Protein AF-A0A821NIN2-F1 (afdb_monomer)

Structure (mmCIF, N/CA/C/O backbone):
data_AF-A0A821NIN2-F1
#
_entry.id   AF-A0A821NIN2-F1
#
loop_
_atom_site.group_PDB
_atom_site.id
_atom_site.type_symbol
_atom_site.label_atom_id
_atom_site.label_alt_id
_atom_site.label_comp_id
_atom_site.label_asym_id
_atom_site.label_entity_id
_atom_site.label_seq_id
_atom_site.pdbx_PDB_ins_code
_atom_site.Cartn_x
_atom_site.Cartn_y
_atom_site.Cartn_z
_atom_site.occupancy
_atom_site.B_iso_or_equiv
_atom_site.auth_seq_id
_atom_site.auth_comp_id
_atom_site.auth_asym_id
_atom_site.auth_atom_id
_atom_site.pdbx_PDB_model_num
ATOM 1 N N . ILE A 1 1 ? 1.431 -6.281 -9.092 1.00 75.31 1 ILE A N 1
ATOM 2 C CA . ILE A 1 1 ? 0.080 -6.649 -8.586 1.00 75.31 1 ILE A CA 1
ATOM 3 C C . ILE A 1 1 ? 0.160 -7.519 -7.334 1.00 75.31 1 ILE A C 1
ATOM 5 O O . ILE A 1 1 ? -0.302 -7.066 -6.298 1.00 75.31 1 ILE A O 1
ATOM 9 N N . VAL A 1 2 ? 0.787 -8.706 -7.377 1.00 82.25 2 VAL A N 1
ATOM 10 C CA . VAL A 1 2 ? 0.883 -9.618 -6.209 1.00 82.25 2 VAL A CA 1
ATOM 11 C C . VAL A 1 2 ? 1.369 -8.911 -4.939 1.00 82.25 2 VAL A C 1
ATOM 13 O O . VAL A 1 2 ? 0.741 -9.014 -3.891 1.00 82.25 2 VAL A O 1
ATOM 16 N N . GLU A 1 3 ? 2.439 -8.124 -5.030 1.00 85.56 3 GLU A N 1
ATOM 17 C CA . GLU A 1 3 ? 2.946 -7.380 -3.874 1.00 85.56 3 GLU A CA 1
ATOM 18 C C . GLU A 1 3 ? 1.988 -6.297 -3.354 1.00 85.56 3 GLU A C 1
ATOM 20 O O . GLU A 1 3 ? 1.962 -6.064 -2.152 1.00 85.56 3 GLU A O 1
ATOM 25 N N . HIS A 1 4 ? 1.187 -5.657 -4.217 1.00 84.81 4 HIS A N 1
ATOM 26 C CA . HIS A 1 4 ? 0.149 -4.714 -3.776 1.00 84.81 4 HIS A CA 1
ATOM 27 C C . HIS A 1 4 ? -0.956 -5.435 -3.005 1.00 84.81 4 HIS A C 1
ATOM 29 O O . HIS A 1 4 ? -1.351 -4.963 -1.946 1.00 84.81 4 HIS A O 1
ATOM 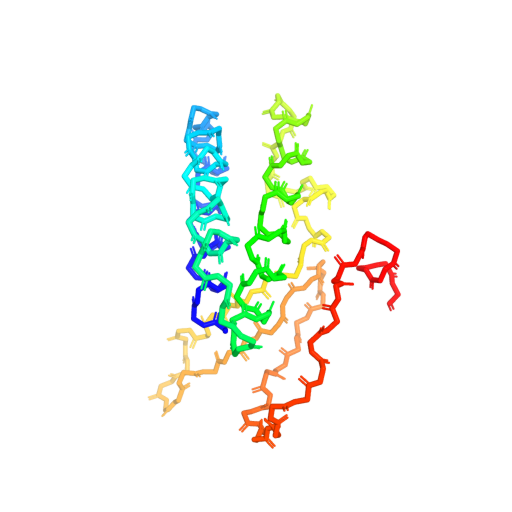35 N N . ILE A 1 5 ? -1.404 -6.597 -3.494 1.00 85.19 5 ILE A N 1
ATOM 36 C CA . ILE A 1 5 ? -2.390 -7.430 -2.791 1.00 85.19 5 ILE A CA 1
ATOM 37 C C . ILE A 1 5 ? -1.860 -7.796 -1.402 1.00 85.19 5 ILE A C 1
ATOM 39 O O . ILE A 1 5 ? -2.524 -7.557 -0.396 1.00 85.19 5 ILE A O 1
ATOM 43 N N . LEU A 1 6 ? -0.638 -8.334 -1.332 1.00 88.50 6 LEU A N 1
ATOM 44 C CA . LEU A 1 6 ? -0.021 -8.718 -0.061 1.00 88.50 6 LEU A CA 1
ATOM 45 C C . LEU A 1 6 ? 0.133 -7.519 0.879 1.00 88.50 6 LEU A C 1
ATOM 47 O O . LEU A 1 6 ? -0.168 -7.635 2.065 1.00 88.50 6 LEU A O 1
ATOM 51 N N . PHE A 1 7 ? 0.564 -6.371 0.356 1.00 90.62 7 PHE A N 1
ATOM 52 C CA . PHE A 1 7 ? 0.701 -5.135 1.117 1.00 90.62 7 PHE A CA 1
ATOM 53 C C . PHE A 1 7 ? -0.634 -4.693 1.733 1.00 90.62 7 PHE A C 1
ATOM 55 O O . PHE A 1 7 ? -0.702 -4.493 2.948 1.00 90.62 7 PHE A O 1
ATOM 62 N N . SER A 1 8 ? -1.703 -4.619 0.932 1.00 88.62 8 SER A N 1
ATOM 63 C CA . SER A 1 8 ? -3.045 -4.251 1.398 1.00 88.62 8 SER A CA 1
ATOM 64 C C . SER A 1 8 ? -3.582 -5.245 2.433 1.00 88.62 8 SER A C 1
ATOM 66 O O . SER A 1 8 ? -3.999 -4.828 3.510 1.00 88.62 8 SER A O 1
ATOM 68 N N . LEU A 1 9 ? -3.502 -6.554 2.171 1.00 88.44 9 LEU A N 1
ATOM 69 C CA . LEU A 1 9 ? -3.997 -7.586 3.094 1.00 88.44 9 LEU A CA 1
ATOM 70 C C . LEU A 1 9 ? -3.256 -7.579 4.437 1.00 88.44 9 LEU A C 1
ATOM 72 O O . LEU A 1 9 ? -3.864 -7.735 5.500 1.00 88.44 9 LEU A O 1
ATOM 76 N N . ILE A 1 10 ? -1.931 -7.404 4.404 1.00 90.88 10 ILE A N 1
ATOM 77 C CA . ILE A 1 10 ? -1.123 -7.304 5.619 1.00 90.88 10 ILE A CA 1
ATOM 78 C C . ILE A 1 10 ? -1.531 -6.060 6.402 1.00 90.88 10 ILE A C 1
ATOM 80 O O . ILE A 1 10 ? -1.760 -6.177 7.603 1.00 90.88 10 ILE A O 1
ATOM 84 N N . LEU A 1 11 ? -1.656 -4.896 5.760 1.00 90.81 11 LEU A N 1
ATOM 85 C CA . LEU A 1 11 ? -2.051 -3.672 6.456 1.00 90.81 11 LEU A CA 1
ATOM 86 C C . LEU A 1 11 ? -3.444 -3.769 7.062 1.00 90.81 11 LEU A C 1
ATOM 88 O O . LEU A 1 11 ? -3.603 -3.465 8.240 1.00 90.81 11 LEU A O 1
ATOM 92 N N . GLU A 1 12 ? -4.423 -4.269 6.312 1.00 90.19 12 GLU A N 1
ATOM 93 C CA . GLU A 1 12 ? -5.791 -4.445 6.798 1.00 90.19 12 GLU A CA 1
ATOM 94 C C . GLU A 1 12 ? -5.819 -5.298 8.074 1.00 90.19 12 GLU A C 1
ATOM 96 O O . GLU A 1 12 ? -6.438 -4.937 9.078 1.00 90.19 12 GLU A O 1
ATOM 101 N N . LYS A 1 13 ? -5.072 -6.410 8.076 1.00 91.25 13 LYS A N 1
ATOM 102 C CA . LYS A 1 13 ? -4.940 -7.292 9.242 1.00 91.25 13 LYS A CA 1
ATOM 103 C C . LYS 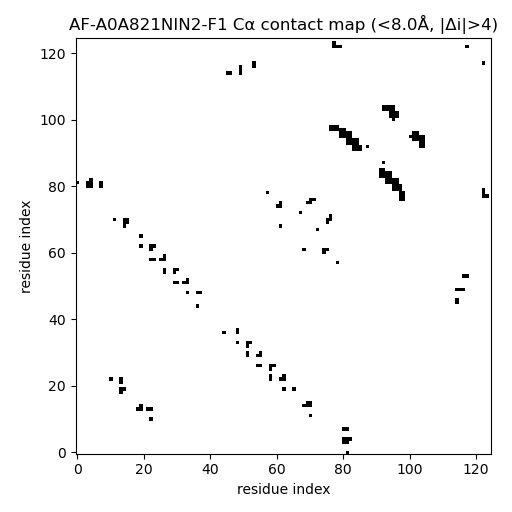A 1 13 ? -4.343 -6.574 10.453 1.00 91.25 13 LYS A C 1
ATOM 105 O O . LYS A 1 13 ? -4.705 -6.899 11.581 1.00 91.25 13 LYS A O 1
ATOM 110 N N . GLN A 1 14 ? -3.416 -5.645 10.247 1.00 90.38 14 GLN A N 1
ATOM 111 C CA . GLN A 1 14 ? -2.718 -4.945 11.330 1.00 90.38 14 GLN A CA 1
ATOM 112 C C . GLN A 1 14 ? -3.533 -3.762 11.852 1.00 90.38 14 GLN A C 1
ATOM 114 O O . GLN A 1 14 ? -3.568 -3.549 13.059 1.00 90.38 14 GLN A O 1
ATOM 119 N N . ILE A 1 15 ? -4.277 -3.077 10.979 1.00 89.81 15 ILE A N 1
ATOM 120 C CA . ILE A 1 15 ? -5.272 -2.072 11.370 1.00 89.81 15 ILE A CA 1
ATOM 121 C C . ILE A 1 15 ? -6.355 -2.729 12.237 1.00 89.81 15 ILE A C 1
ATOM 123 O O . ILE A 1 15 ? -6.637 -2.242 13.328 1.00 89.81 15 ILE A O 1
ATOM 127 N N . LYS A 1 16 ? -6.877 -3.902 11.836 1.00 88.88 16 LYS A N 1
ATOM 128 C CA . LYS A 1 16 ? -7.826 -4.695 12.650 1.00 88.88 16 LYS A CA 1
ATOM 129 C C . LYS A 1 16 ? -7.279 -5.054 14.034 1.00 88.88 16 LYS A C 1
ATOM 131 O O . LYS A 1 16 ? -8.031 -5.096 15.000 1.00 88.88 16 LYS A O 1
ATOM 136 N N . LYS A 1 17 ? -5.977 -5.336 14.124 1.00 88.44 17 LYS A N 1
ATOM 137 C CA . LYS A 1 17 ? -5.283 -5.682 15.374 1.00 88.44 17 LYS A CA 1
ATOM 138 C C . LYS A 1 17 ? -4.806 -4.468 16.176 1.00 88.44 17 LYS A C 1
ATOM 140 O O . LYS A 1 17 ? -4.260 -4.662 17.257 1.00 88.44 17 LYS A O 1
ATOM 145 N N . GLN A 1 18 ? -4.969 -3.253 15.646 1.00 82.75 18 GLN A N 1
ATOM 146 C CA . GLN A 1 18 ? -4.464 -2.006 16.231 1.00 82.75 18 GLN A CA 1
ATOM 147 C C . GLN A 1 18 ? -2.953 -2.047 16.552 1.00 82.75 18 GLN A C 1
ATOM 149 O O . GLN A 1 18 ? -2.462 -1.406 17.483 1.00 82.75 18 GLN A O 1
ATOM 154 N N . THR A 1 19 ? -2.175 -2.807 15.776 1.00 82.00 19 THR A N 1
ATOM 155 C CA . THR A 1 19 ? -0.741 -3.035 16.009 1.00 82.00 19 THR A CA 1
ATOM 156 C C . THR A 1 19 ? 0.120 -1.933 15.389 1.00 82.00 19 THR A C 1
ATOM 158 O O . THR A 1 19 ? 0.740 -2.094 14.337 1.00 82.00 19 THR A O 1
ATOM 161 N N . LYS A 1 20 ? 0.222 -0.807 16.101 1.00 80.56 20 LYS A N 1
ATOM 162 C CA . LYS A 1 20 ? 0.961 0.407 15.694 1.00 80.56 20 LYS A CA 1
ATOM 163 C C . LYS A 1 20 ? 2.448 0.172 15.400 1.00 80.56 20 LYS A C 1
ATOM 165 O O . LYS A 1 20 ? 2.996 0.680 14.422 1.00 80.56 20 LYS A O 1
ATOM 170 N N . LEU A 1 21 ? 3.110 -0.651 16.217 1.00 88.19 21 LEU A N 1
ATOM 171 C CA . LEU A 1 21 ? 4.533 -0.979 16.052 1.00 88.19 21 LEU A CA 1
ATOM 172 C C . LEU A 1 21 ? 4.814 -1.671 14.707 1.00 88.19 21 LEU A C 1
ATOM 174 O O . LEU A 1 21 ? 5.877 -1.487 14.117 1.00 88.19 21 LEU A O 1
ATOM 178 N N . PHE A 1 22 ? 3.849 -2.439 14.194 1.00 90.00 22 PHE A N 1
ATOM 179 C CA . PHE A 1 22 ? 4.015 -3.151 12.935 1.00 90.00 22 PHE A CA 1
ATOM 180 C C . PHE A 1 22 ? 4.096 -2.194 11.743 1.00 90.00 22 PHE A C 1
ATOM 182 O O . PHE A 1 22 ? 4.984 -2.357 10.910 1.00 90.00 22 PHE A O 1
ATOM 189 N N . ILE A 1 23 ? 3.208 -1.194 11.667 1.00 89.06 23 ILE A N 1
ATOM 190 C CA . ILE A 1 23 ? 3.162 -0.236 10.547 1.00 89.06 23 ILE A CA 1
ATOM 191 C C . ILE A 1 23 ? 4.489 0.532 10.459 1.00 89.06 23 ILE A C 1
ATOM 193 O O . ILE A 1 23 ? 5.076 0.632 9.381 1.00 89.06 23 ILE A O 1
ATOM 197 N N . ARG A 1 24 ? 5.030 0.971 11.606 1.00 92.12 24 ARG A N 1
ATOM 198 C CA . ARG A 1 24 ? 6.354 1.612 11.684 1.00 92.12 24 ARG A CA 1
ATOM 199 C C . ARG A 1 24 ? 7.478 0.683 11.226 1.00 92.12 24 ARG A C 1
ATOM 201 O O . ARG A 1 24 ? 8.263 1.059 10.361 1.00 92.12 24 ARG A O 1
ATOM 208 N N . ASN A 1 25 ? 7.528 -0.546 11.739 1.00 93.50 25 ASN A N 1
ATOM 209 C CA . ASN A 1 25 ? 8.545 -1.525 11.339 1.00 93.50 25 ASN A CA 1
ATOM 210 C C . ASN A 1 25 ? 8.466 -1.869 9.846 1.00 93.50 25 ASN A C 1
ATOM 212 O O . ASN A 1 25 ? 9.487 -2.088 9.198 1.00 93.50 25 ASN A O 1
ATOM 216 N N . MET A 1 26 ? 7.256 -1.919 9.289 1.00 93.56 26 MET A N 1
ATOM 217 C CA . MET A 1 26 ? 7.048 -2.138 7.863 1.00 93.56 26 MET A CA 1
ATOM 218 C C . MET A 1 26 ? 7.582 -0.964 7.040 1.00 93.56 26 MET A C 1
ATOM 220 O O . MET A 1 26 ? 8.238 -1.202 6.029 1.00 93.56 26 MET A O 1
ATOM 224 N N . LYS A 1 27 ? 7.380 0.280 7.497 1.00 94.81 27 LYS A N 1
ATOM 225 C CA . LYS A 1 27 ? 7.931 1.475 6.844 1.00 94.81 27 LYS A CA 1
ATOM 226 C C . LYS A 1 27 ? 9.454 1.416 6.787 1.00 94.81 27 LYS A C 1
ATOM 228 O O . LYS A 1 27 ? 10.004 1.523 5.695 1.00 94.81 27 LYS A O 1
ATOM 233 N N . PHE A 1 28 ? 10.109 1.133 7.914 1.00 94.88 28 PHE A N 1
ATOM 234 C CA . PHE A 1 28 ? 11.567 0.976 7.963 1.00 94.88 28 PHE A CA 1
ATOM 235 C C . PHE A 1 28 ? 12.072 -0.087 6.977 1.00 94.88 28 PHE A C 1
ATOM 237 O O . PHE A 1 28 ? 12.985 0.172 6.199 1.00 94.88 28 PHE A O 1
ATOM 244 N N . LYS A 1 29 ? 11.424 -1.259 6.918 1.00 95.12 29 LYS A N 1
ATOM 245 C CA . LYS A 1 29 ? 11.797 -2.309 5.951 1.00 95.12 29 LYS A CA 1
ATOM 246 C C . LYS A 1 29 ? 11.672 -1.855 4.495 1.00 95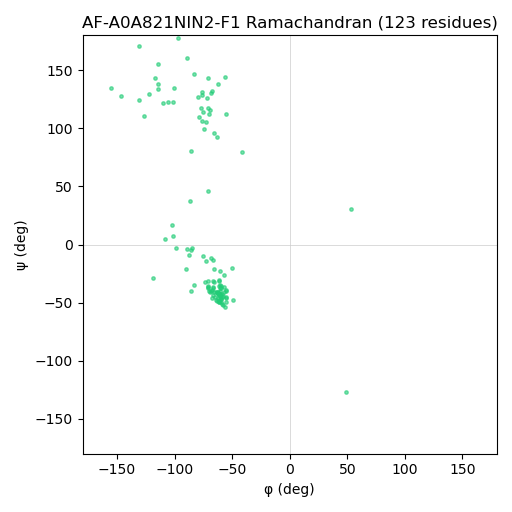.12 29 LYS A C 1
ATOM 248 O O . LYS A 1 29 ? 12.484 -2.253 3.664 1.00 95.12 29 LYS A O 1
ATOM 253 N N . ILE A 1 30 ? 10.653 -1.063 4.164 1.00 93.88 30 ILE A N 1
ATOM 254 C CA . ILE A 1 30 ? 10.478 -0.534 2.806 1.00 93.88 30 ILE A CA 1
ATOM 255 C C . ILE A 1 30 ? 11.536 0.525 2.485 1.00 93.88 30 ILE A C 1
ATOM 257 O O . ILE A 1 30 ? 12.040 0.553 1.363 1.00 93.88 30 ILE A O 1
ATOM 261 N N . GLU A 1 31 ? 11.917 1.354 3.453 1.00 93.56 31 GLU A N 1
ATOM 262 C CA . GLU A 1 31 ? 13.007 2.324 3.303 1.00 93.56 31 GLU A CA 1
ATOM 263 C C . GLU A 1 31 ? 14.360 1.630 3.077 1.00 93.56 31 GLU A C 1
ATOM 265 O O . GLU A 1 31 ? 15.105 2.024 2.179 1.00 93.56 31 GLU A O 1
ATOM 270 N N . ASP A 1 32 ? 14.641 0.534 3.786 1.00 93.75 32 ASP A N 1
ATOM 271 C CA . ASP A 1 32 ? 15.831 -0.293 3.543 1.00 93.75 32 ASP A CA 1
ATOM 272 C C . ASP A 1 32 ? 15.834 -0.896 2.130 1.00 93.75 32 ASP A C 1
ATOM 274 O O . ASP A 1 32 ? 16.850 -0.858 1.429 1.00 93.75 32 ASP A O 1
ATOM 278 N N . GLN A 1 33 ? 14.684 -1.405 1.672 1.00 91.62 33 GLN A N 1
ATOM 279 C CA . GLN A 1 33 ? 14.529 -1.914 0.307 1.00 91.62 33 GLN A CA 1
ATOM 280 C C . GLN A 1 33 ? 14.738 -0.815 -0.741 1.00 91.62 33 GLN A C 1
ATOM 282 O O . GLN A 1 33 ? 15.422 -1.049 -1.736 1.00 91.62 33 GLN A O 1
ATOM 287 N N . LEU A 1 34 ? 14.198 0.389 -0.521 1.00 91.00 34 LEU A N 1
ATOM 288 C CA . LEU A 1 34 ? 14.429 1.546 -1.390 1.00 91.00 34 LEU A CA 1
ATOM 289 C C . LEU A 1 34 ? 15.912 1.893 -1.469 1.00 91.00 34 LEU A C 1
ATOM 291 O O . LEU A 1 34 ? 16.440 2.062 -2.565 1.00 91.00 34 LEU A O 1
ATOM 295 N N . ASN A 1 35 ? 16.597 1.951 -0.329 1.00 89.75 35 ASN A N 1
ATOM 296 C CA . ASN A 1 35 ? 18.026 2.243 -0.279 1.00 89.75 35 ASN A CA 1
ATOM 297 C C . ASN A 1 35 ? 18.847 1.197 -1.044 1.00 89.75 35 ASN A C 1
ATOM 299 O O . ASN A 1 35 ? 19.784 1.557 -1.759 1.00 89.75 35 ASN A O 1
ATOM 303 N N . ALA A 1 36 ? 18.485 -0.084 -0.943 1.00 89.12 36 ALA A N 1
ATOM 304 C CA . ALA A 1 36 ? 19.122 -1.152 -1.709 1.00 89.12 36 ALA A CA 1
ATOM 305 C C . ALA A 1 36 ? 18.875 -1.008 -3.224 1.00 89.12 36 ALA A C 1
ATOM 307 O O 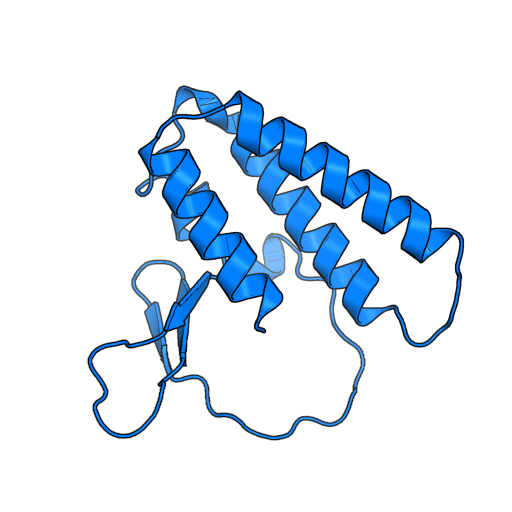. ALA A 1 36 ? 19.821 -1.093 -4.008 1.00 89.12 36 ALA A O 1
ATOM 308 N N . LEU A 1 37 ? 17.632 -0.728 -3.638 1.00 88.06 37 LEU A N 1
ATOM 309 C CA . LEU A 1 37 ? 17.271 -0.513 -5.047 1.00 88.06 37 LEU A CA 1
ATOM 310 C C . LEU A 1 37 ? 17.973 0.719 -5.642 1.00 88.06 37 LEU A C 1
ATOM 312 O O . LEU A 1 37 ? 18.471 0.669 -6.764 1.00 88.06 37 LEU A O 1
ATOM 316 N N . ILE A 1 38 ? 18.066 1.815 -4.882 1.00 84.06 38 ILE A N 1
ATOM 317 C CA . ILE A 1 38 ? 18.740 3.049 -5.308 1.00 84.06 38 ILE A CA 1
ATOM 318 C C . ILE A 1 38 ? 20.250 2.836 -5.438 1.00 84.06 38 ILE A C 1
ATOM 320 O O . ILE A 1 38 ? 20.850 3.365 -6.371 1.00 84.06 38 ILE A O 1
ATOM 324 N N . LYS A 1 39 ? 20.879 2.074 -4.532 1.00 83.81 39 LYS A N 1
ATOM 325 C CA . LYS A 1 39 ? 22.315 1.753 -4.612 1.00 83.81 39 LYS A CA 1
ATOM 326 C C . LYS A 1 39 ? 22.639 0.875 -5.821 1.00 83.81 39 LYS A C 1
ATOM 328 O O . LYS A 1 39 ? 23.646 1.103 -6.483 1.00 83.81 39 LYS A O 1
ATOM 333 N N . ASN A 1 40 ? 21.757 -0.060 -6.161 1.00 80.06 40 ASN A N 1
ATOM 334 C CA . ASN A 1 40 ? 21.940 -0.996 -7.268 1.00 80.06 40 ASN A CA 1
ATOM 335 C C . ASN A 1 40 ? 21.455 -0.446 -8.626 1.00 80.06 40 ASN A C 1
ATOM 337 O O . ASN A 1 40 ? 20.900 -1.224 -9.390 1.00 80.06 40 ASN A O 1
ATOM 341 N N . ARG A 1 41 ? 21.638 0.859 -8.934 1.00 62.03 41 ARG A N 1
ATOM 342 C CA . ARG A 1 41 ? 21.078 1.598 -10.105 1.00 62.03 41 ARG A CA 1
ATOM 343 C C . ARG A 1 41 ? 21.098 0.829 -11.445 1.00 62.03 41 ARG A C 1
ATOM 345 O O . ARG A 1 41 ? 21.903 1.111 -12.332 1.00 62.03 41 ARG A O 1
ATOM 352 N N . ILE A 1 42 ? 20.141 -0.070 -11.648 1.00 62.41 42 ILE A N 1
ATOM 353 C CA . ILE A 1 42 ? 19.883 -0.753 -12.914 1.00 62.41 42 ILE A CA 1
ATOM 354 C C . ILE A 1 42 ? 18.614 -0.130 -13.490 1.00 62.41 42 ILE A C 1
ATOM 356 O O . ILE A 1 42 ? 17.561 -0.144 -12.853 1.00 62.41 42 ILE A O 1
ATOM 360 N N . LYS A 1 43 ? 18.706 0.413 -14.713 1.00 56.97 43 LYS A N 1
ATOM 361 C CA . LYS A 1 43 ? 17.619 1.126 -15.422 1.00 56.97 43 LYS A CA 1
ATOM 362 C C . LYS A 1 43 ? 16.280 0.366 -15.472 1.00 56.97 43 LYS A C 1
ATOM 364 O O . LYS A 1 43 ? 15.244 0.985 -15.679 1.00 56.97 43 LYS A O 1
ATOM 369 N N . GLN A 1 44 ? 16.291 -0.951 -15.273 1.00 61.75 44 GLN A N 1
ATOM 370 C CA . GLN A 1 44 ? 15.113 -1.822 -15.324 1.00 61.75 44 GLN A CA 1
ATOM 371 C C . GLN A 1 44 ? 14.314 -1.902 -14.007 1.00 61.75 44 GLN A C 1
ATOM 373 O O . GLN A 1 44 ? 13.269 -2.540 -13.982 1.00 61.75 44 GLN A O 1
ATOM 378 N N . GLN A 1 45 ? 14.751 -1.257 -12.916 1.00 76.56 45 GLN A N 1
ATOM 379 C CA . GLN A 1 45 ? 14.061 -1.331 -11.614 1.00 76.56 45 GLN A CA 1
ATOM 380 C C . GLN A 1 45 ? 13.199 -0.105 -11.273 1.00 76.56 45 GLN A C 1
ATOM 382 O O . GLN A 1 45 ? 12.662 -0.027 -10.168 1.00 76.56 45 GLN A O 1
ATOM 387 N N . ASN A 1 46 ? 13.010 0.836 -12.203 1.00 78.50 46 ASN A N 1
ATOM 388 C CA . ASN A 1 46 ? 12.239 2.060 -11.946 1.00 78.50 46 ASN A CA 1
ATOM 389 C C . ASN A 1 46 ? 10.818 1.767 -11.441 1.00 78.50 46 ASN A C 1
ATOM 391 O O . ASN A 1 46 ? 10.368 2.407 -10.495 1.00 78.50 46 ASN A O 1
ATOM 395 N N . CYS A 1 47 ? 10.142 0.756 -11.996 1.00 79.50 47 CYS A N 1
ATOM 396 C CA . CYS A 1 47 ? 8.797 0.373 -11.562 1.00 79.50 47 CYS A CA 1
ATOM 397 C C . CYS A 1 47 ? 8.781 -0.098 -10.098 1.00 79.50 47 CYS A C 1
ATOM 399 O O . CYS A 1 47 ? 7.895 0.283 -9.337 1.00 79.50 47 CYS A O 1
ATOM 401 N N . LEU A 1 48 ? 9.795 -0.867 -9.680 1.00 84.94 48 LEU A N 1
ATOM 402 C CA . LEU A 1 48 ? 9.942 -1.330 -8.296 1.00 84.94 48 LEU A CA 1
ATOM 403 C C . LEU A 1 48 ? 10.256 -0.172 -7.345 1.00 84.94 48 LEU A C 1
ATOM 405 O O . LEU A 1 48 ? 9.702 -0.115 -6.251 1.00 84.94 48 LEU A O 1
ATOM 409 N N . ILE A 1 49 ? 11.106 0.771 -7.760 1.00 86.75 49 ILE A N 1
ATOM 410 C CA . ILE A 1 49 ? 11.411 1.968 -6.965 1.00 86.75 49 ILE A CA 1
ATOM 411 C C . ILE A 1 49 ? 10.140 2.793 -6.754 1.00 86.75 49 ILE A C 1
ATOM 413 O O . ILE A 1 49 ? 9.816 3.126 -5.617 1.00 86.75 49 ILE A O 1
ATOM 417 N N . ILE A 1 50 ? 9.390 3.071 -7.824 1.00 86.00 50 ILE A N 1
ATOM 418 C CA . ILE A 1 50 ? 8.131 3.824 -7.755 1.00 86.00 50 ILE A CA 1
ATOM 419 C C . ILE A 1 50 ? 7.129 3.117 -6.840 1.00 86.00 50 ILE A C 1
ATOM 421 O O . ILE A 1 50 ? 6.540 3.747 -5.964 1.00 86.00 50 ILE A O 1
ATOM 425 N N . GLN A 1 51 ? 6.988 1.800 -6.977 1.00 87.31 51 GLN A N 1
ATOM 426 C CA . GLN A 1 51 ? 6.112 1.007 -6.122 1.00 87.31 51 GLN A CA 1
ATOM 427 C C . GLN A 1 51 ? 6.518 1.079 -4.641 1.00 87.31 51 GLN A C 1
ATOM 429 O O . GLN A 1 51 ? 5.670 1.193 -3.757 1.00 87.31 51 GLN A O 1
ATOM 434 N N . ARG A 1 52 ? 7.817 1.009 -4.339 1.00 91.56 52 ARG A N 1
ATOM 435 C CA . ARG A 1 52 ? 8.305 1.083 -2.958 1.00 91.56 52 ARG A CA 1
ATOM 436 C C . ARG A 1 52 ? 8.154 2.485 -2.366 1.00 91.56 52 ARG A C 1
ATOM 438 O O . ARG A 1 52 ? 7.805 2.595 -1.193 1.00 91.56 52 ARG A O 1
ATOM 445 N N . LEU A 1 53 ? 8.342 3.537 -3.167 1.00 90.12 53 LEU A N 1
ATOM 446 C CA . LEU A 1 53 ? 8.038 4.917 -2.769 1.00 90.12 53 LEU A CA 1
ATOM 447 C C . LEU A 1 53 ? 6.556 5.057 -2.413 1.00 90.12 53 LEU A C 1
ATOM 449 O O . LEU A 1 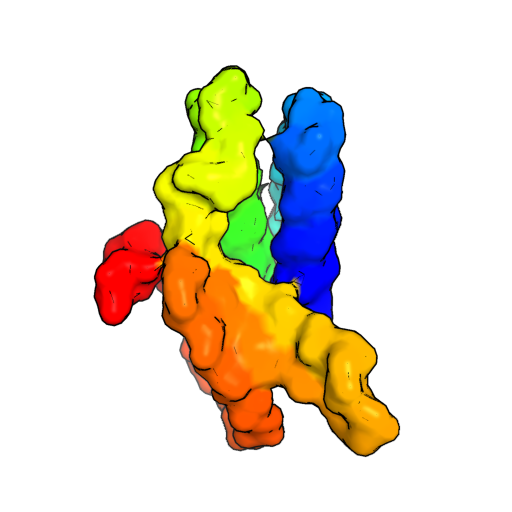53 ? 6.236 5.543 -1.332 1.00 90.12 53 LEU A O 1
ATOM 453 N N . TYR A 1 54 ? 5.673 4.531 -3.264 1.00 89.62 54 TYR A N 1
ATOM 454 C CA . TYR A 1 54 ? 4.233 4.529 -3.022 1.00 89.62 54 TYR A CA 1
ATOM 455 C C . TYR A 1 54 ? 3.869 3.867 -1.684 1.00 89.62 54 TYR A C 1
ATOM 457 O O . TYR A 1 54 ? 3.177 4.460 -0.857 1.00 89.62 54 TYR A O 1
ATOM 465 N N . PHE A 1 55 ? 4.395 2.669 -1.412 1.00 92.06 55 PHE A N 1
ATOM 466 C CA . PHE A 1 55 ? 4.143 1.983 -0.142 1.00 92.06 55 PHE A CA 1
ATOM 467 C C . PHE A 1 55 ? 4.665 2.758 1.074 1.00 92.06 55 PHE A C 1
ATOM 469 O O . PHE A 1 55 ?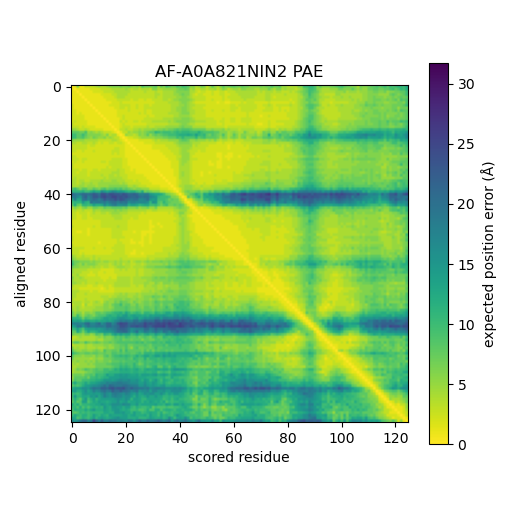 3.970 2.844 2.086 1.00 92.06 55 PHE A O 1
ATOM 476 N N . ARG A 1 56 ? 5.865 3.345 0.991 1.00 94.06 56 ARG A N 1
ATOM 477 C CA . ARG A 1 56 ? 6.421 4.192 2.059 1.00 94.06 56 ARG A CA 1
ATOM 478 C C . ARG A 1 56 ? 5.514 5.392 2.351 1.00 94.06 56 ARG A C 1
ATOM 480 O O . ARG A 1 56 ? 5.307 5.729 3.519 1.00 94.06 56 ARG A O 1
ATOM 487 N N . ASP A 1 57 ? 4.987 6.030 1.312 1.00 91.25 57 ASP A N 1
ATOM 488 C CA . ASP A 1 57 ? 4.163 7.232 1.443 1.00 91.25 57 ASP A CA 1
ATOM 489 C C . ASP A 1 57 ? 2.809 6.910 2.079 1.00 91.25 57 ASP A C 1
ATOM 491 O O . ASP A 1 57 ? 2.383 7.612 2.996 1.00 91.25 57 ASP A O 1
ATOM 495 N N . ILE A 1 58 ? 2.192 5.786 1.698 1.00 90.75 58 ILE A N 1
ATOM 496 C CA . ILE A 1 58 ? 1.007 5.254 2.385 1.00 90.75 58 ILE A CA 1
ATOM 497 C C . ILE A 1 58 ? 1.298 5.030 3.865 1.00 90.75 58 ILE A C 1
ATOM 499 O O . ILE A 1 58 ? 0.567 5.524 4.719 1.00 90.75 58 ILE A O 1
ATOM 503 N N . LEU A 1 59 ? 2.362 4.288 4.185 1.00 93.12 59 LEU A N 1
ATOM 504 C CA . LEU A 1 59 ? 2.690 3.974 5.575 1.00 93.12 59 LEU A CA 1
ATOM 505 C C . LEU A 1 59 ? 2.940 5.243 6.392 1.00 93.12 59 LEU A C 1
ATOM 507 O O . LEU A 1 59 ? 2.552 5.298 7.552 1.00 93.12 59 LEU A O 1
ATOM 511 N N . SER A 1 60 ? 3.543 6.268 5.789 1.00 92.75 60 SER A N 1
ATOM 512 C CA . SER A 1 60 ? 3.747 7.565 6.438 1.00 92.75 60 SER A CA 1
ATOM 513 C C . SER A 1 60 ? 2.419 8.244 6.773 1.00 92.75 60 SER A C 1
ATOM 515 O O . SER A 1 60 ? 2.218 8.585 7.935 1.00 92.75 60 SER A O 1
ATOM 517 N N . LYS A 1 61 ? 1.481 8.325 5.816 1.00 90.00 61 LYS A N 1
ATOM 518 C CA . LYS A 1 61 ? 0.126 8.858 6.059 1.00 90.00 61 LYS A CA 1
ATOM 519 C C . LYS A 1 61 ? -0.604 8.084 7.164 1.00 90.00 61 LYS A C 1
ATOM 521 O O . LYS A 1 61 ? -1.209 8.676 8.047 1.00 90.00 61 LYS A O 1
ATOM 526 N N . LEU A 1 62 ? -0.526 6.752 7.149 1.00 90.56 62 LEU A N 1
ATOM 527 C CA . LEU A 1 62 ? -1.187 5.913 8.157 1.00 90.56 62 LEU A CA 1
ATOM 528 C C . LEU A 1 62 ? -0.585 6.081 9.562 1.00 90.56 62 LEU A C 1
ATOM 530 O O . LEU A 1 62 ? -1.306 5.952 10.547 1.00 90.56 62 LEU A O 1
ATOM 534 N N . ILE A 1 63 ? 0.718 6.363 9.666 1.00 91.50 63 ILE A N 1
ATOM 535 C CA . ILE A 1 63 ? 1.383 6.642 10.948 1.00 91.50 63 ILE A CA 1
ATOM 536 C C . ILE A 1 63 ? 0.946 8.002 11.512 1.00 91.50 63 ILE A C 1
ATOM 538 O O . ILE A 1 63 ? 0.785 8.121 12.725 1.00 91.50 63 ILE A O 1
ATOM 542 N N . GLU A 1 64 ? 0.733 9.012 10.662 1.00 90.62 64 GLU A N 1
ATOM 543 C CA . GLU A 1 64 ? 0.280 10.347 11.093 1.00 90.62 64 GLU A CA 1
ATOM 544 C C . GLU A 1 64 ? -1.068 10.293 11.821 1.00 90.62 64 GLU A C 1
ATOM 546 O O . GLU A 1 64 ? -1.255 10.982 12.821 1.00 90.62 64 GLU A O 1
ATOM 551 N N . ILE A 1 65 ? -1.971 9.420 11.372 1.00 89.56 65 ILE A N 1
ATOM 552 C CA . ILE A 1 65 ? -3.303 9.236 11.960 1.00 89.56 65 ILE A CA 1
ATOM 553 C C . ILE A 1 65 ? -3.416 7.984 12.843 1.00 89.56 65 ILE A C 1
ATOM 555 O O . ILE A 1 65 ? -4.522 7.520 13.107 1.00 89.56 65 ILE A O 1
ATOM 559 N N . GLU A 1 66 ? -2.309 7.379 13.294 1.00 86.25 66 GLU A N 1
ATOM 560 C CA . GLU A 1 66 ? -2.349 6.009 13.843 1.00 86.25 66 GLU A CA 1
ATOM 561 C C . GLU A 1 66 ? -3.246 5.829 15.075 1.00 86.25 66 GLU A C 1
ATOM 563 O O . GLU A 1 66 ? -3.621 4.703 15.408 1.00 86.25 66 GLU A O 1
ATOM 568 N N . ASN A 1 67 ? -3.520 6.911 15.806 1.00 85.62 67 ASN A N 1
ATOM 569 C CA . ASN A 1 67 ? -4.372 6.875 16.990 1.00 85.62 67 ASN A CA 1
ATOM 570 C C . ASN A 1 67 ? -5.850 6.713 16.625 1.00 85.62 67 ASN A C 1
ATOM 572 O O . ASN A 1 67 ? -6.561 6.018 17.346 1.00 85.62 67 ASN A O 1
ATOM 576 N N . ASP A 1 68 ? -6.253 7.266 15.482 1.00 88.69 68 ASP A N 1
ATOM 577 C CA . ASP A 1 68 ? -7.627 7.269 14.973 1.00 88.69 68 ASP A CA 1
ATOM 578 C C . ASP A 1 68 ? -7.796 6.325 13.768 1.00 88.69 68 ASP A C 1
ATOM 580 O O . ASP A 1 68 ? -8.853 6.268 13.132 1.00 88.69 68 ASP A O 1
ATOM 584 N N . LEU A 1 69 ? -6.743 5.575 13.427 1.00 89.81 69 LEU A N 1
ATOM 585 C CA . LEU A 1 69 ? -6.714 4.703 12.264 1.00 89.81 69 LEU A CA 1
ATOM 586 C C . LEU A 1 69 ? -7.644 3.499 12.448 1.00 89.81 69 LEU A C 1
ATOM 588 O O . LEU A 1 69 ? -7.409 2.599 13.256 1.00 89.81 69 LEU A O 1
ATOM 592 N N . THR A 1 70 ? -8.667 3.446 11.606 1.00 90.25 70 THR A N 1
ATOM 593 C CA . THR A 1 70 ? -9.619 2.345 11.474 1.00 90.25 70 THR A CA 1
ATOM 594 C C . THR A 1 70 ? -9.769 1.965 10.000 1.00 90.25 70 THR A C 1
ATOM 596 O O . THR A 1 70 ? -9.313 2.673 9.103 1.00 90.25 70 THR A O 1
ATOM 599 N N . LEU A 1 71 ? -10.463 0.861 9.714 1.00 88.62 71 LEU A N 1
ATOM 600 C CA . LEU A 1 71 ? -10.799 0.492 8.330 1.00 88.62 71 LEU A CA 1
ATOM 601 C C . LEU A 1 71 ? -11.813 1.437 7.672 1.00 88.62 71 LEU A C 1
ATOM 603 O O . LEU A 1 71 ? -12.019 1.356 6.466 1.00 88.62 71 LEU A O 1
ATOM 607 N N . ASN A 1 72 ? -12.447 2.313 8.449 1.00 89.06 72 ASN A N 1
ATOM 608 C CA . ASN A 1 72 ? -13.372 3.318 7.935 1.00 89.06 72 ASN A CA 1
ATOM 609 C C . ASN A 1 72 ? -12.706 4.692 7.794 1.00 89.06 72 ASN A C 1
ATOM 611 O O . ASN A 1 72 ? -13.346 5.626 7.318 1.00 89.06 72 ASN A O 1
ATOM 615 N N . SER A 1 73 ? -11.437 4.830 8.196 1.00 89.69 73 SER A N 1
ATOM 616 C CA . SER A 1 73 ? -10.692 6.073 8.027 1.00 89.69 73 SER A CA 1
ATOM 617 C C . SER A 1 73 ? -10.557 6.398 6.542 1.00 89.69 73 SER A C 1
ATOM 619 O O . SER A 1 73 ? -10.280 5.520 5.715 1.00 89.69 73 SER A O 1
ATOM 621 N N . TYR A 1 74 ? -10.737 7.672 6.204 1.00 88.00 74 TYR A N 1
ATOM 622 C CA . TYR A 1 74 ? -10.651 8.158 4.830 1.00 88.00 74 TYR A CA 1
ATOM 623 C C . TYR A 1 74 ? -9.302 7.795 4.190 1.00 88.00 74 TYR A C 1
ATOM 625 O O . TYR A 1 74 ? -9.238 7.364 3.039 1.00 88.00 74 TYR A O 1
ATOM 633 N N . GLU A 1 75 ? -8.225 7.883 4.961 1.00 88.38 75 GLU A N 1
ATOM 634 C CA . GLU A 1 75 ? -6.855 7.561 4.574 1.00 88.38 75 GLU A CA 1
ATOM 635 C C . GLU A 1 75 ? -6.691 6.098 4.174 1.00 88.38 75 GLU A C 1
ATOM 637 O O . GLU A 1 75 ? -5.853 5.812 3.333 1.00 88.38 75 GLU A O 1
ATOM 642 N N . TRP A 1 76 ? -7.476 5.176 4.742 1.00 89.19 76 TRP A N 1
ATOM 643 C CA . TRP A 1 76 ? -7.487 3.767 4.340 1.00 89.19 76 TRP A CA 1
ATOM 644 C C . TRP A 1 76 ? -8.437 3.506 3.166 1.00 89.19 76 TRP A C 1
ATOM 646 O O . TRP A 1 76 ? -8.143 2.711 2.266 1.00 89.19 76 TRP A O 1
ATOM 656 N N . LEU A 1 77 ? -9.608 4.147 3.166 1.00 86.81 77 LEU A N 1
ATOM 657 C CA . LEU A 1 77 ? -10.614 3.967 2.119 1.00 86.81 77 LEU A CA 1
ATOM 658 C C . LEU A 1 77 ? -10.146 4.511 0.767 1.00 86.81 77 LEU A C 1
ATOM 660 O O . LEU A 1 77 ? -10.415 3.874 -0.250 1.00 86.81 77 LEU A O 1
ATOM 664 N N . SER A 1 78 ? -9.404 5.617 0.778 1.00 84.69 78 SER A N 1
ATOM 665 C CA . SER A 1 78 ? -8.866 6.282 -0.413 1.00 84.69 78 SER A CA 1
ATOM 666 C C . SER A 1 78 ? -7.711 5.544 -1.088 1.00 84.69 78 SER A C 1
ATOM 668 O O . SER A 1 78 ? -7.396 5.855 -2.235 1.00 84.69 78 SER A O 1
ATOM 670 N N . LEU A 1 79 ? -7.097 4.558 -0.428 1.00 85.25 79 LEU A N 1
ATOM 671 C CA . LEU A 1 79 ? -6.004 3.783 -1.013 1.00 85.25 79 LEU A CA 1
ATOM 672 C C . LEU A 1 79 ? -6.497 2.862 -2.120 1.00 85.25 79 LEU A C 1
ATOM 674 O O . LEU A 1 79 ? -7.534 2.207 -1.990 1.00 85.25 79 LEU A O 1
ATOM 678 N N . ILE A 1 80 ? -5.668 2.724 -3.151 1.00 82.62 80 ILE A N 1
ATOM 679 C CA . ILE A 1 80 ? -5.824 1.689 -4.166 1.00 82.62 80 ILE A CA 1
ATOM 680 C C . ILE A 1 80 ? -5.495 0.334 -3.533 1.00 82.62 80 ILE A C 1
ATOM 682 O O . ILE A 1 80 ? -4.345 0.047 -3.185 1.00 82.62 80 ILE A O 1
ATOM 686 N N . LYS A 1 81 ? -6.515 -0.510 -3.394 1.00 85.75 81 LYS A N 1
ATOM 687 C CA . LYS A 1 81 ? -6.409 -1.871 -2.863 1.00 85.75 81 LYS A CA 1
ATOM 688 C C . LYS A 1 81 ? -6.747 -2.877 -3.951 1.00 85.75 81 LYS A C 1
ATOM 690 O O . LYS A 1 81 ? -7.466 -2.578 -4.901 1.00 85.75 81 LYS A O 1
ATOM 695 N N . TYR A 1 82 ? -6.221 -4.083 -3.793 1.00 83.88 82 TYR A N 1
ATOM 696 C CA . TYR A 1 82 ? -6.550 -5.204 -4.658 1.00 83.88 82 TYR A CA 1
ATOM 697 C C . TYR A 1 82 ? -7.109 -6.338 -3.810 1.00 83.88 82 TYR A C 1
ATOM 699 O O . TYR A 1 82 ? -6.487 -6.744 -2.827 1.00 83.88 82 TYR A O 1
ATOM 707 N N . GLU A 1 83 ? -8.260 -6.858 -4.211 1.00 82.62 83 GLU A N 1
ATOM 708 C CA . GLU A 1 83 ? -8.947 -7.959 -3.543 1.00 82.62 83 GLU A CA 1
ATOM 709 C C . GLU A 1 83 ? -9.030 -9.165 -4.476 1.00 82.62 83 GLU A C 1
ATOM 711 O O . GLU A 1 83 ? -9.208 -9.019 -5.685 1.00 82.62 83 GLU A O 1
ATOM 716 N N . ILE A 1 84 ? -8.897 -10.366 -3.914 1.00 81.44 84 ILE A N 1
ATOM 717 C CA . ILE A 1 84 ? -9.094 -11.620 -4.645 1.00 81.44 84 ILE A CA 1
ATOM 718 C C . ILE A 1 84 ? -10.482 -12.142 -4.288 1.00 81.44 84 ILE A C 1
ATOM 720 O O . ILE A 1 84 ? -10.767 -12.377 -3.113 1.00 81.44 84 ILE A O 1
ATOM 724 N N . ASP A 1 85 ? -11.332 -12.346 -5.290 1.00 78.75 85 ASP A N 1
ATOM 725 C CA . ASP A 1 85 ? -12.631 -12.980 -5.101 1.00 78.75 85 ASP A CA 1
ATOM 726 C C . ASP A 1 85 ? -12.450 -14.487 -4.895 1.00 78.75 85 ASP A C 1
ATOM 728 O O . ASP A 1 85 ? -12.260 -15.255 -5.840 1.00 78.75 85 ASP A O 1
ATOM 732 N N . GLN A 1 86 ? -12.497 -14.906 -3.631 1.00 71.12 86 GLN A N 1
ATOM 733 C CA . GLN A 1 86 ? -12.365 -16.309 -3.235 1.00 71.12 86 GLN A CA 1
ATOM 734 C C . GLN A 1 86 ? -13.628 -17.138 -3.523 1.00 71.12 86 GLN A C 1
ATOM 736 O O . GLN A 1 86 ? -13.585 -18.362 -3.422 1.00 71.12 86 GLN A O 1
ATOM 741 N N . ASN A 1 87 ? -14.750 -16.505 -3.888 1.00 66.69 87 ASN A N 1
ATOM 742 C CA . ASN A 1 87 ? -16.015 -17.201 -4.139 1.00 66.69 87 ASN A CA 1
ATOM 743 C C . ASN A 1 87 ? -16.146 -17.702 -5.586 1.00 66.69 87 ASN A C 1
ATOM 745 O O . ASN A 1 87 ? -17.067 -18.457 -5.910 1.00 66.69 87 ASN A O 1
ATOM 749 N N . SER A 1 88 ? -15.231 -17.299 -6.466 1.00 63.50 88 SER A N 1
ATOM 750 C CA . SER A 1 88 ? -15.192 -17.758 -7.848 1.00 63.50 88 SER A CA 1
ATOM 751 C C . SER A 1 88 ? -14.626 -19.179 -7.919 1.00 63.50 88 SER A C 1
ATOM 753 O O . SER A 1 88 ? -13.430 -19.403 -7.761 1.00 63.50 88 SER A O 1
ATOM 755 N N . ARG A 1 89 ? -15.497 -20.164 -8.169 1.00 58.09 89 ARG A N 1
ATOM 756 C CA . ARG A 1 89 ? -15.126 -21.591 -8.267 1.00 58.09 89 ARG A CA 1
ATOM 757 C C . ARG A 1 89 ? -14.245 -21.931 -9.472 1.00 58.09 89 ARG A C 1
ATOM 759 O O . ARG A 1 89 ? -13.724 -23.039 -9.526 1.00 58.09 89 ARG A O 1
ATOM 766 N N . THR A 1 90 ? -14.124 -21.031 -10.443 1.00 57.84 90 THR A N 1
ATOM 767 C CA . THR A 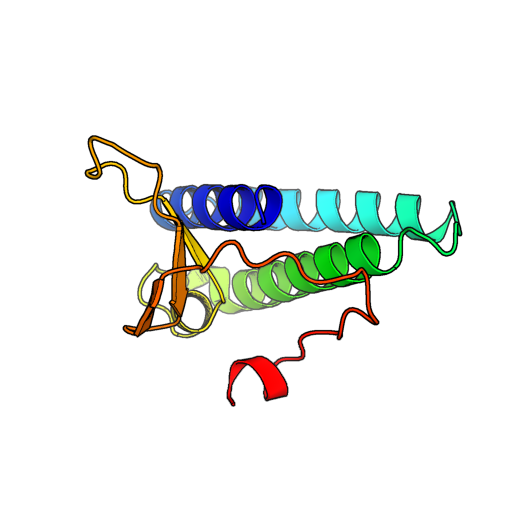1 90 ? -13.519 -21.338 -11.745 1.00 57.84 90 THR A CA 1
ATOM 768 C C . THR A 1 90 ? -12.274 -20.513 -12.049 1.00 57.84 90 THR A C 1
ATOM 770 O O . THR A 1 90 ? -11.389 -21.032 -12.714 1.00 57.84 90 THR A O 1
ATOM 773 N N . GLU A 1 91 ? -12.141 -19.289 -11.524 1.00 63.81 91 GLU A N 1
ATOM 774 C CA . GLU A 1 91 ? -10.967 -18.426 -11.756 1.00 63.81 91 GLU A CA 1
ATOM 775 C C . GLU A 1 91 ? -10.786 -17.419 -10.613 1.00 63.81 91 GLU A C 1
ATOM 777 O O . GLU A 1 91 ? -11.750 -16.768 -10.219 1.00 63.81 91 GLU A O 1
ATOM 782 N N . ASN A 1 92 ? -9.569 -17.224 -10.099 1.00 67.31 92 ASN A N 1
ATOM 783 C CA . ASN A 1 92 ? -9.298 -16.163 -9.121 1.00 67.31 92 ASN A CA 1
ATOM 784 C C . ASN A 1 92 ? -9.500 -14.788 -9.779 1.00 67.31 92 ASN A C 1
ATOM 786 O O . ASN A 1 92 ? -8.591 -14.267 -10.428 1.00 67.31 92 ASN A O 1
ATOM 790 N N . LYS A 1 93 ? -10.685 -14.191 -9.615 1.00 78.00 93 LYS A N 1
ATOM 791 C CA . LYS A 1 93 ? -10.965 -12.838 -10.105 1.00 78.00 93 LYS A CA 1
ATOM 792 C C . LYS A 1 93 ? -10.312 -11.832 -9.170 1.00 78.00 93 LYS A C 1
ATOM 794 O O . LYS A 1 93 ? -10.499 -11.895 -7.957 1.00 78.00 93 LYS A O 1
ATOM 799 N N . ILE A 1 94 ? -9.538 -10.911 -9.732 1.00 82.50 94 ILE A N 1
ATOM 800 C CA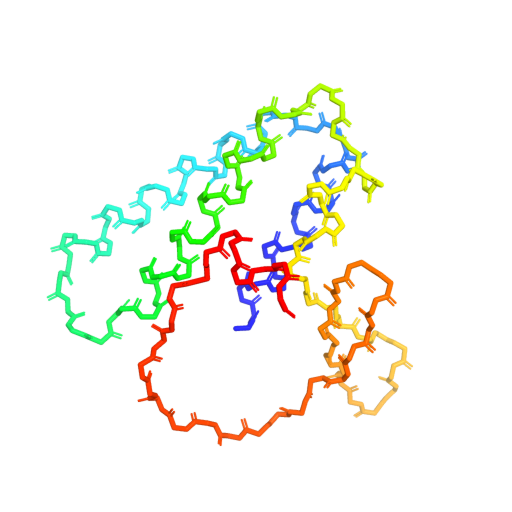 . ILE A 1 94 ? -8.923 -9.820 -8.974 1.00 82.50 94 ILE A CA 1
ATOM 801 C C . ILE A 1 94 ? -9.765 -8.570 -9.191 1.00 82.50 94 ILE A C 1
ATOM 803 O O . ILE A 1 94 ? -10.152 -8.255 -10.316 1.00 82.50 94 ILE A O 1
ATOM 807 N N . HIS A 1 95 ? -10.041 -7.851 -8.112 1.00 83.69 95 HIS A N 1
ATOM 808 C CA . HIS A 1 95 ? -10.717 -6.566 -8.157 1.00 83.69 95 HIS A CA 1
ATOM 809 C C . HIS A 1 95 ? -9.788 -5.455 -7.694 1.00 83.69 95 HIS A C 1
ATOM 811 O O . HIS A 1 95 ? -9.091 -5.596 -6.693 1.00 83.69 95 HIS A O 1
ATOM 817 N N . PHE A 1 96 ? -9.828 -4.335 -8.406 1.00 81.69 96 PHE A N 1
ATOM 818 C CA . PHE A 1 96 ? -9.401 -3.042 -7.897 1.00 81.69 96 PHE A CA 1
ATOM 819 C C . PHE A 1 96 ? -10.489 -2.505 -6.967 1.00 81.69 96 PHE A C 1
ATOM 821 O O . PHE A 1 96 ? -11.669 -2.503 -7.334 1.00 81.69 96 PHE A O 1
ATOM 828 N N . VAL A 1 97 ? -10.098 -2.051 -5.779 1.00 83.06 97 VAL A N 1
ATOM 829 C CA . VAL A 1 97 ? -11.010 -1.493 -4.781 1.00 83.06 97 VAL A CA 1
ATOM 830 C C . VAL A 1 97 ? -10.470 -0.169 -4.265 1.00 83.06 97 VAL A C 1
ATOM 832 O O . VAL A 1 97 ? -9.354 -0.095 -3.750 1.00 83.06 97 VAL A O 1
ATOM 835 N N . GLN A 1 98 ? -11.289 0.871 -4.369 1.00 85.12 98 GLN A N 1
ATOM 836 C CA . GLN A 1 98 ? -11.030 2.190 -3.801 1.00 85.12 98 GLN A CA 1
ATOM 837 C C . GLN A 1 98 ? -12.373 2.784 -3.374 1.00 85.12 98 GLN A C 1
ATOM 839 O O . GLN A 1 98 ? -13.323 2.799 -4.156 1.00 85.12 98 GLN A O 1
ATOM 844 N N . PHE A 1 99 ? -12.484 3.247 -2.129 1.00 84.81 99 PHE A N 1
ATOM 845 C CA . PHE A 1 99 ? -13.773 3.580 -1.512 1.00 84.81 99 PHE A CA 1
ATOM 846 C C . PHE A 1 99 ? -14.808 2.448 -1.687 1.00 84.81 99 PHE A C 1
ATOM 848 O O . PHE A 1 99 ? -14.529 1.305 -1.332 1.00 84.81 99 PHE A O 1
ATOM 855 N N . SER A 1 100 ? -15.993 2.766 -2.216 1.00 82.00 100 SER A N 1
ATOM 856 C CA . SER A 1 100 ? -17.058 1.825 -2.576 1.00 82.00 100 SER A CA 1
ATOM 857 C C . SER A 1 100 ? -16.950 1.302 -4.012 1.00 82.00 100 SER A C 1
ATOM 859 O O . SER A 1 100 ? -17.751 0.456 -4.411 1.00 82.00 100 SER A O 1
ATOM 861 N N . ASN A 1 101 ? -15.982 1.784 -4.798 1.00 84.06 101 ASN A N 1
ATOM 862 C CA . ASN A 1 101 ? -15.791 1.337 -6.170 1.00 84.06 101 ASN A CA 1
ATOM 863 C C . ASN A 1 101 ? -15.054 0.001 -6.175 1.00 84.06 101 ASN A C 1
ATOM 865 O O . ASN A 1 101 ? -13.969 -0.130 -5.609 1.00 84.06 101 ASN A O 1
ATOM 869 N N . ARG A 1 102 ? -15.639 -0.979 -6.864 1.00 84.44 102 ARG A N 1
ATOM 870 C CA . ARG A 1 102 ? -15.057 -2.301 -7.088 1.00 84.44 102 ARG A CA 1
ATOM 871 C C . ARG A 1 102 ? -15.053 -2.582 -8.584 1.00 84.44 102 ARG A C 1
ATOM 873 O O . ARG A 1 102 ? -16.107 -2.774 -9.181 1.00 84.44 102 ARG A O 1
ATOM 880 N N . ILE A 1 103 ? -13.868 -2.604 -9.185 1.00 83.62 103 ILE A N 1
ATOM 881 C CA . ILE A 1 103 ? -13.676 -2.755 -10.633 1.00 83.62 103 ILE A CA 1
ATOM 882 C C . ILE A 1 103 ? -12.963 -4.080 -10.893 1.00 83.62 103 ILE A C 1
ATOM 884 O O . ILE A 1 103 ? -12.008 -4.422 -10.200 1.00 83.62 103 ILE A O 1
ATOM 888 N N . HIS A 1 104 ? -13.440 -4.858 -11.863 1.00 83.44 104 HIS A N 1
ATOM 889 C CA . HIS A 1 104 ? -12.777 -6.098 -12.266 1.00 83.44 104 HIS A CA 1
ATOM 890 C C . HIS A 1 104 ? -11.442 -5.791 -12.954 1.00 83.44 104 HIS A C 1
ATOM 892 O O . HIS A 1 104 ? -11.391 -4.964 -13.863 1.00 83.44 104 HIS A O 1
ATOM 898 N N . TYR A 1 105 ? -10.368 -6.450 -12.522 1.00 80.94 105 TYR A N 1
ATOM 899 C CA . TYR A 1 105 ? -9.074 -6.329 -13.176 1.00 80.94 105 TYR A CA 1
ATOM 900 C C . TYR A 1 105 ? -9.057 -7.193 -14.437 1.00 80.94 105 TYR A C 1
ATOM 902 O O . TYR A 1 105 ? -9.027 -8.422 -14.367 1.00 80.94 105 TYR A O 1
ATOM 910 N N . ASN A 1 106 ? -9.063 -6.544 -15.597 1.00 77.88 106 ASN A N 1
ATOM 911 C CA . ASN A 1 106 ? -8.860 -7.223 -16.867 1.00 77.88 106 ASN A CA 1
ATOM 912 C C . ASN A 1 106 ? -7.361 -7.510 -16.993 1.00 77.88 106 ASN A C 1
ATOM 914 O O . ASN A 1 106 ? -6.557 -6.581 -16.999 1.00 77.88 106 ASN A O 1
ATOM 918 N N . PHE A 1 107 ? -6.975 -8.787 -17.047 1.00 79.00 107 PHE A N 1
ATOM 919 C CA . PHE A 1 107 ? -5.582 -9.240 -17.183 1.00 79.00 107 PHE A CA 1
ATOM 920 C C . PHE A 1 107 ? -5.003 -8.960 -18.582 1.00 79.00 107 PHE A C 1
ATOM 922 O O . PHE A 1 107 ? -4.397 -9.825 -19.212 1.00 79.00 107 PHE A O 1
ATOM 929 N N . GLU A 1 108 ? -5.209 -7.750 -19.088 1.00 79.75 108 GLU A N 1
ATOM 930 C CA . GLU A 1 108 ? -4.663 -7.301 -20.356 1.00 79.75 108 GLU A CA 1
ATOM 931 C C . GLU A 1 108 ? -3.143 -7.180 -20.241 1.00 79.75 108 GLU A C 1
ATOM 933 O O . GLU A 1 108 ? -2.600 -6.623 -19.282 1.00 79.75 108 GLU A O 1
ATOM 938 N N . PHE A 1 109 ? -2.442 -7.739 -21.226 1.00 76.50 109 PHE A N 1
ATOM 939 C CA . PHE A 1 109 ? -1.004 -7.569 -21.328 1.00 76.50 109 PHE A CA 1
ATOM 940 C C . PHE A 1 109 ? -0.708 -6.127 -21.742 1.00 76.50 109 PHE A C 1
ATOM 942 O O . PHE A 1 109 ? -1.089 -5.692 -22.826 1.00 76.50 109 PHE A O 1
ATOM 949 N N . ILE A 1 110 ? -0.010 -5.400 -20.874 1.00 73.88 110 ILE A N 1
ATOM 950 C CA . ILE A 1 110 ? 0.459 -4.043 -21.139 1.00 73.88 110 ILE A CA 1
ATOM 951 C C . ILE A 1 110 ? 1.976 -4.126 -21.280 1.00 73.88 110 ILE A C 1
ATOM 953 O O . ILE A 1 110 ? 2.660 -4.579 -20.357 1.00 73.88 110 ILE A O 1
ATOM 957 N N . GLU A 1 111 ? 2.508 -3.705 -22.429 1.00 72.75 111 GLU A N 1
ATOM 958 C CA . GLU A 1 111 ? 3.957 -3.614 -22.619 1.00 72.75 111 GLU A CA 1
ATOM 959 C C . GLU A 1 111 ? 4.584 -2.717 -21.539 1.00 72.75 111 GLU A C 1
ATOM 961 O O . GLU A 1 111 ? 3.965 -1.729 -21.127 1.00 72.75 111 GLU A O 1
ATOM 966 N N . PRO A 1 112 ? 5.805 -3.031 -21.063 1.00 64.31 112 PRO A N 1
ATOM 967 C CA . PRO A 1 112 ? 6.480 -2.234 -20.048 1.00 64.31 112 PRO A CA 1
ATOM 968 C C . PRO A 1 112 ? 6.763 -0.819 -20.572 1.00 64.31 112 PRO A C 1
ATOM 970 O O . PRO A 1 112 ? 7.788 -0.545 -21.191 1.00 64.31 112 PRO A O 1
ATOM 973 N N . SER A 1 113 ? 5.825 0.082 -20.303 1.00 65.69 113 SER A N 1
ATOM 974 C CA . SER A 1 113 ? 5.899 1.513 -20.566 1.00 65.69 113 SER A CA 1
ATOM 975 C C . SER A 1 113 ? 6.331 2.264 -19.301 1.00 65.69 113 SER A C 1
ATOM 977 O O . SER A 1 113 ? 6.565 1.676 -18.238 1.00 65.69 113 SER A O 1
ATOM 979 N N . SER A 1 114 ? 6.491 3.584 -19.402 1.00 60.62 114 SER A N 1
ATOM 980 C CA . SER A 1 114 ? 6.819 4.434 -18.257 1.00 60.62 114 SER A CA 1
ATOM 981 C C . SER A 1 114 ? 5.792 4.256 -17.133 1.00 60.62 114 SER A C 1
ATOM 983 O O . SER A 1 114 ? 4.639 4.656 -17.267 1.00 60.62 114 SER A O 1
ATOM 985 N N . THR A 1 115 ? 6.213 3.675 -16.008 1.00 66.88 115 THR A N 1
ATOM 986 C CA . THR A 1 115 ? 5.397 3.631 -14.788 1.00 66.88 115 THR A CA 1
ATOM 987 C C . THR A 1 115 ? 5.338 5.032 -14.187 1.00 66.88 115 THR A C 1
ATOM 989 O O . THR A 1 115 ? 6.377 5.654 -13.967 1.00 66.88 115 THR A O 1
ATOM 992 N N . PHE A 1 116 ? 4.133 5.538 -13.937 1.00 67.62 116 PHE A N 1
ATOM 993 C CA . PHE A 1 116 ? 3.926 6.860 -13.351 1.00 67.62 116 PHE A CA 1
ATOM 994 C C . PHE A 1 116 ? 4.051 6.813 -11.828 1.00 67.62 116 PHE A C 1
ATOM 996 O O . PHE A 1 116 ? 3.675 5.832 -11.186 1.00 67.62 116 PHE A O 1
ATOM 1003 N N . ILE A 1 117 ? 4.551 7.901 -11.244 1.00 69.81 117 ILE A N 1
ATOM 1004 C CA . ILE A 1 117 ? 4.525 8.095 -9.795 1.00 69.81 117 ILE A CA 1
ATOM 1005 C C . ILE A 1 117 ? 3.095 8.461 -9.406 1.00 69.81 117 ILE A C 1
ATOM 1007 O O . ILE A 1 117 ? 2.609 9.526 -9.781 1.00 69.81 117 ILE A O 1
ATOM 1011 N N . ILE A 1 118 ? 2.430 7.591 -8.648 1.00 69.12 118 ILE A N 1
ATOM 1012 C CA . ILE A 1 118 ? 1.092 7.862 -8.118 1.00 69.12 118 ILE A CA 1
ATOM 1013 C C . ILE A 1 118 ? 1.228 8.900 -7.003 1.00 69.12 118 ILE A C 1
ATOM 1015 O O . ILE A 1 118 ? 1.707 8.599 -5.910 1.00 69.12 118 ILE A O 1
ATOM 1019 N N . SER A 1 119 ? 0.838 10.138 -7.296 1.00 64.94 119 SER A N 1
ATOM 1020 C CA . SER A 1 119 ? 0.779 11.213 -6.304 1.00 64.94 119 SER A CA 1
ATOM 1021 C C . SER A 1 119 ? -0.591 11.253 -5.614 1.00 64.94 119 SER A C 1
ATOM 1023 O O . SER A 1 119 ? -1.579 10.796 -6.189 1.00 64.94 119 SER A O 1
ATOM 1025 N N . PRO A 1 120 ? -0.712 11.884 -4.431 1.00 60.78 120 PRO A N 1
ATOM 1026 C CA . PRO A 1 120 ? -2.009 12.083 -3.784 1.00 60.78 120 PRO A CA 1
ATOM 1027 C C . PRO A 1 120 ? -3.031 12.838 -4.650 1.00 60.78 120 PRO A C 1
ATOM 1029 O O . PRO A 1 120 ? -4.229 12.675 -4.452 1.00 60.78 120 PRO A O 1
ATOM 1032 N N . MET A 1 121 ? -2.576 13.677 -5.591 1.00 66.19 121 MET A N 1
ATOM 1033 C CA . MET A 1 121 ? -3.459 14.359 -6.541 1.00 66.19 121 MET A CA 1
ATOM 1034 C C . MET A 1 121 ? -4.045 13.372 -7.556 1.00 66.19 121 MET A C 1
ATOM 1036 O O . MET A 1 121 ? -5.229 13.455 -7.853 1.00 66.19 121 MET A O 1
ATOM 1040 N N . MET A 1 122 ? -3.237 12.416 -8.024 1.00 70.38 122 MET A N 1
ATOM 1041 C CA . MET A 1 122 ? -3.678 11.357 -8.937 1.00 70.38 122 MET A CA 1
ATOM 1042 C C . MET A 1 122 ? -4.586 10.331 -8.256 1.00 70.38 122 MET A C 1
ATOM 1044 O O . MET A 1 122 ? -5.466 9.796 -8.905 1.00 70.38 122 MET A O 1
ATOM 1048 N N . GLU A 1 123 ? -4.414 10.062 -6.956 1.00 63.69 123 GLU A N 1
ATOM 1049 C CA . GLU A 1 123 ? -5.333 9.175 -6.215 1.00 63.69 123 GLU A CA 1
ATOM 1050 C C . GLU A 1 123 ? -6.758 9.749 -6.094 1.00 63.69 123 GLU A C 1
ATOM 1052 O O . GLU A 1 123 ? -7.692 8.998 -5.820 1.00 63.69 123 GLU A O 1
ATOM 1057 N N . ARG A 1 124 ? -6.926 11.072 -6.247 1.00 64.81 124 ARG A N 1
ATOM 1058 C CA . ARG A 1 124 ? -8.217 11.771 -6.118 1.00 64.81 124 ARG A CA 1
ATOM 1059 C C . ARG A 1 124 ? -9.003 11.872 -7.428 1.00 64.81 124 ARG A C 1
ATOM 1061 O O . ARG A 1 124 ? -10.197 12.155 -7.359 1.00 64.81 124 ARG A O 1
ATOM 1068 N N . THR A 1 125 ? -8.334 11.735 -8.571 1.00 54.38 125 THR A N 1
ATOM 1069 C CA . THR A 1 125 ? -8.909 11.842 -9.925 1.00 54.38 125 THR A CA 1
ATOM 1070 C C . THR A 1 125 ? -9.258 10.475 -10.474 1.00 54.38 125 THR A C 1
ATOM 1072 O O . THR A 1 125 ? -10.385 10.333 -10.989 1.00 54.38 125 THR A O 1
#

Solvent-accessible surface area (backbone atoms only — not comparable to full-atom values): 7504 Å² total; per-residue (Å²): 107,72,67,53,29,52,51,43,56,54,49,53,55,34,47,77,65,66,46,64,71,54,55,55,53,51,32,53,54,39,52,53,51,45,53,52,55,62,72,60,75,50,90,86,46,57,59,59,50,46,52,40,51,45,52,39,52,52,41,52,57,50,58,77,41,53,91,74,56,42,86,81,29,64,82,55,31,59,38,89,33,49,47,74,43,81,83,48,92,83,54,85,45,42,28,41,35,37,66,91,50,75,44,79,58,75,89,70,88,71,77,96,63,88,73,75,77,81,42,80,71,60,67,74,108

pLDDT: mean 82.12, std 10.3, range [54.38, 95.12]

Secondary structure (DSSP, 8-state):
-HHHHHHHHHHHHHHHTT-HHHHHHHHHHHHHHHHHHHHT--GGGHHHHHHHHHHHHHHHHHHHTTTT--TTSHHHHTS-EEEEETT-SSS-EEEEEETTEEEE---------------TTGGG-

Foldseek 3Di:
DVVLQVLLVVVQVCLVVLPLVVLVVVLVVLVVVLVVCVVVPDVVCPLVNLVSVVSNVLSVVCNVCSVVRHCPDLSNLLDFHKDFDPVDPPDGWIWTHHNNDTHTDDPDDDPDDDDDRCDPVNSVD

Nearest PDB structures (foldseek):
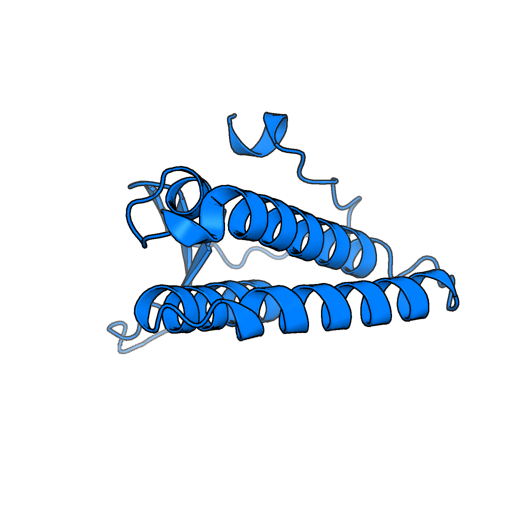  7mi1-assembly1_A  TM=8.101E-01  e=1.868E-03  Saccharomyces cerevisiae
  8j58-assembly1_6  TM=4.932E-01  e=7.695E+00  Mycobacterium tuberculosis
  8j58-assembly1_9  TM=4.914E-01  e=6.861E+00  Mycobacterium tuberculosis

Radius of gyration: 15.49 Å; Cα contacts (8 Å, |Δi|>4): 112; chains: 1; bounding box: 39×36×40 Å

Sequence (125 aa):
IVEHILFSLILEKQIKKQTKLFIRNMKFKIEDQLNALIKNRIKQQNCLIIQRLYFRDILSKLIEIENDLTLNSYEWLSLIKYEIDQNSRTENKIHFVQFSNRIHYNFEFIEPSSTFIISPMMERT

Mean predicted aligned error: 6.99 Å